Protein AF-A0A9P3N4I7-F1 (afdb_monomer_lite)

Radius of gyration: 16.98 Å; chains: 1; bounding box: 39×16×46 Å

Structure (mmCIF, N/CA/C/O backbone):
data_AF-A0A9P3N4I7-F1
#
_entry.id   AF-A0A9P3N4I7-F1
#
loop_
_atom_site.group_PDB
_atom_site.id
_atom_site.type_symbol
_atom_site.label_atom_id
_atom_site.label_alt_id
_atom_site.label_comp_id
_atom_site.label_asym_id
_atom_site.label_entity_id
_atom_site.label_seq_id
_atom_site.pdbx_PDB_ins_code
_atom_site.Cartn_x
_atom_site.Cartn_y
_atom_site.Cartn_z
_atom_site.occupancy
_atom_site.B_iso_or_equiv
_atom_site.auth_seq_id
_atom_site.auth_comp_id
_atom_site.auth_asym_id
_atom_site.auth_atom_id
_atom_site.pdbx_PDB_model_num
ATOM 1 N N . MET A 1 1 ? -7.885 -8.912 4.438 1.00 69.62 1 MET A N 1
ATOM 2 C CA . MET A 1 1 ? -6.598 -9.256 3.790 1.00 69.62 1 MET A CA 1
ATOM 3 C C . MET A 1 1 ? -6.567 -8.994 2.283 1.00 69.62 1 MET A C 1
ATOM 5 O O . MET A 1 1 ? -5.596 -8.401 1.850 1.00 69.62 1 MET A O 1
ATOM 9 N N . TYR A 1 2 ? -7.580 -9.343 1.472 1.00 85.25 2 TYR A N 1
ATOM 10 C CA . TYR A 1 2 ? -7.514 -9.181 -0.000 1.00 85.25 2 TYR A CA 1
ATOM 11 C C . TYR A 1 2 ? -7.096 -7.774 -0.477 1.00 85.25 2 TYR A C 1
ATOM 13 O O . TYR A 1 2 ? -6.144 -7.643 -1.242 1.00 85.25 2 TYR A O 1
ATOM 21 N N . ALA A 1 3 ? -7.733 -6.722 0.049 1.00 85.69 3 ALA A N 1
ATOM 22 C CA . ALA A 1 3 ? -7.423 -5.333 -0.304 1.00 85.69 3 ALA A CA 1
ATOM 23 C C . ALA A 1 3 ? -5.995 -4.882 0.064 1.00 85.69 3 ALA A C 1
ATOM 25 O O . ALA A 1 3 ? -5.502 -3.912 -0.492 1.00 85.69 3 ALA A O 1
ATOM 26 N N . ALA A 1 4 ? -5.311 -5.576 0.977 1.00 87.62 4 ALA A N 1
ATOM 27 C CA . ALA A 1 4 ? -3.950 -5.218 1.360 1.00 87.62 4 ALA A CA 1
ATOM 28 C C . ALA A 1 4 ? -2.895 -5.774 0.393 1.00 87.62 4 ALA A C 1
ATOM 30 O O . ALA A 1 4 ? -1.821 -5.200 0.290 1.00 87.62 4 ALA A O 1
ATOM 31 N N . VAL A 1 5 ? -3.190 -6.875 -0.307 1.00 88.50 5 VAL A N 1
ATOM 32 C CA . VAL A 1 5 ? -2.203 -7.655 -1.087 1.00 88.50 5 VAL A CA 1
ATOM 33 C C . VAL A 1 5 ? -2.538 -7.789 -2.572 1.00 88.50 5 VAL A C 1
ATOM 35 O O . VAL A 1 5 ? -1.644 -8.069 -3.358 1.00 88.50 5 VAL A O 1
ATOM 38 N N . HIS A 1 6 ? -3.799 -7.598 -2.974 1.00 85.12 6 HIS A N 1
ATOM 39 C CA . HIS A 1 6 ? -4.247 -7.911 -4.341 1.00 85.12 6 HIS A CA 1
ATOM 40 C C . HIS A 1 6 ? -4.834 -6.726 -5.107 1.00 85.12 6 HIS A C 1
ATOM 42 O O . HIS A 1 6 ? -5.036 -6.834 -6.312 1.00 85.12 6 HIS A O 1
ATOM 48 N N . THR A 1 7 ? -5.142 -5.608 -4.447 1.00 86.12 7 THR A N 1
ATOM 49 C CA . THR A 1 7 ? -5.723 -4.444 -5.133 1.00 86.12 7 THR A CA 1
ATOM 50 C C . THR A 1 7 ? -4.649 -3.427 -5.491 1.00 86.12 7 THR A C 1
ATOM 52 O O . THR A 1 7 ? -4.444 -3.155 -6.670 1.00 86.12 7 THR A O 1
ATOM 55 N N . ARG A 1 8 ? -3.952 -2.864 -4.495 1.00 87.00 8 ARG A N 1
ATOM 56 C CA . ARG A 1 8 ? -2.944 -1.821 -4.711 1.00 87.00 8 ARG A CA 1
ATOM 57 C C . ARG A 1 8 ? -1.964 -1.668 -3.533 1.00 87.00 8 ARG A C 1
ATOM 59 O O . ARG A 1 8 ? -2.394 -1.778 -2.383 1.00 87.00 8 ARG A O 1
ATOM 66 N N . PRO A 1 9 ? -0.673 -1.384 -3.794 1.00 91.06 9 PRO A N 1
ATOM 67 C CA . PRO A 1 9 ? 0.369 -1.331 -2.762 1.00 91.06 9 PRO A CA 1
ATOM 68 C C . PRO A 1 9 ? 0.174 -0.220 -1.729 1.00 91.06 9 PRO A C 1
ATOM 70 O O . PRO A 1 9 ? 0.464 -0.409 -0.552 1.00 91.06 9 PRO A O 1
ATOM 73 N N . ASP A 1 10 ? -0.379 0.920 -2.132 1.00 91.19 10 ASP A N 1
ATOM 74 C CA . ASP A 1 10 ? -0.637 2.070 -1.260 1.00 91.19 10 ASP A CA 1
ATOM 75 C C . ASP A 1 10 ? -1.727 1.809 -0.204 1.00 91.19 10 ASP A C 1
ATOM 77 O O . ASP A 1 10 ? -1.742 2.458 0.839 1.00 91.19 10 ASP A O 1
ATOM 81 N N . ALA A 1 11 ? -2.613 0.831 -0.422 1.00 92.69 11 ALA A N 1
ATOM 82 C CA . ALA A 1 11 ? -3.652 0.470 0.544 1.00 92.69 11 ALA A CA 1
ATOM 83 C C . ALA A 1 11 ? -3.182 -0.544 1.605 1.00 92.69 11 ALA A C 1
ATOM 85 O O . ALA A 1 11 ? -3.906 -0.783 2.577 1.00 92.69 11 ALA A O 1
ATOM 86 N N . ALA A 1 12 ? -1.999 -1.147 1.433 1.00 93.50 12 ALA A N 1
ATOM 87 C CA . ALA A 1 12 ? -1.523 -2.262 2.251 1.00 93.50 12 ALA A CA 1
ATOM 88 C C . ALA A 1 12 ? -1.433 -1.904 3.740 1.00 93.50 12 ALA A C 1
ATOM 90 O O . ALA A 1 12 ? -2.047 -2.572 4.574 1.00 93.50 12 ALA A O 1
ATOM 91 N N . PHE A 1 13 ? -0.739 -0.809 4.062 1.00 93.12 13 PHE A N 1
ATOM 92 C CA . PHE A 1 13 ? -0.547 -0.361 5.442 1.00 93.12 13 PHE A CA 1
ATOM 93 C C . PHE A 1 13 ? -1.872 0.023 6.115 1.00 93.12 13 PHE A C 1
ATOM 95 O O . PHE A 1 13 ? -2.195 -0.494 7.182 1.00 93.12 13 PHE A O 1
ATOM 102 N N . ALA A 1 14 ? -2.683 0.868 5.468 1.00 94.19 14 ALA A N 1
ATOM 103 C CA . ALA A 1 14 ? -3.953 1.334 6.032 1.00 94.19 14 ALA A CA 1
ATOM 104 C C . ALA A 1 14 ? -4.931 0.175 6.294 1.00 94.19 14 ALA A C 1
ATOM 106 O O . ALA A 1 14 ? -5.537 0.093 7.361 1.00 94.19 14 ALA A O 1
ATOM 107 N N . THR A 1 15 ? -5.039 -0.766 5.351 1.00 93.88 15 THR A N 1
ATOM 108 C CA . THR A 1 15 ? -5.864 -1.972 5.523 1.00 93.88 15 THR A CA 1
ATOM 109 C C . THR A 1 15 ? -5.320 -2.864 6.644 1.00 93.88 15 THR A C 1
ATOM 111 O O . THR A 1 15 ? -6.098 -3.462 7.386 1.00 93.88 15 THR A O 1
ATOM 114 N N . GLY A 1 16 ? -3.992 -2.944 6.782 1.00 92.38 16 GLY A N 1
ATOM 115 C CA . GLY A 1 16 ? -3.317 -3.667 7.858 1.00 92.38 16 GLY A CA 1
ATOM 116 C C . GLY A 1 16 ? -3.601 -3.088 9.246 1.00 92.38 16 GLY A C 1
ATOM 117 O O . GLY A 1 16 ? -3.897 -3.860 10.154 1.00 92.38 16 GLY A O 1
ATOM 118 N N . GLN A 1 17 ? -3.581 -1.759 9.407 1.00 92.06 17 GLN A N 1
ATOM 119 C CA . GLN A 1 17 ? -3.947 -1.099 10.671 1.00 92.06 17 GLN A CA 1
ATOM 120 C C . GLN A 1 17 ? -5.407 -1.392 11.044 1.00 92.06 17 GLN A C 1
ATOM 122 O O . GLN A 1 17 ? -5.692 -1.835 12.154 1.00 92.06 17 GLN A O 1
ATOM 127 N N . LEU A 1 18 ? -6.334 -1.223 10.095 1.00 93.81 18 LEU A N 1
ATOM 128 C CA . LEU A 1 18 ? -7.768 -1.439 10.327 1.00 93.81 18 LEU A CA 1
ATOM 129 C C . LEU A 1 18 ? -8.105 -2.889 10.697 1.00 93.81 18 LEU A C 1
ATOM 131 O O . LEU A 1 18 ? -9.003 -3.135 11.499 1.00 93.81 18 LEU A O 1
ATOM 135 N N . ALA A 1 19 ? -7.371 -3.859 10.148 1.00 92.44 19 ALA A N 1
ATOM 136 C CA . ALA A 1 19 ? -7.577 -5.269 10.461 1.00 92.44 19 ALA A CA 1
ATOM 137 C C . ALA A 1 19 ? -7.323 -5.604 11.943 1.00 92.44 19 ALA A C 1
ATOM 139 O O . ALA A 1 19 ? -7.877 -6.581 12.439 1.00 92.44 19 ALA A O 1
ATOM 140 N N . ARG A 1 20 ? -6.519 -4.805 12.655 1.00 90.44 20 ARG A N 1
ATOM 141 C CA . ARG A 1 20 ? -6.182 -5.042 14.070 1.00 90.44 20 ARG A CA 1
ATOM 142 C C . ARG A 1 20 ? -7.312 -4.665 15.018 1.00 90.44 20 ARG A C 1
ATOM 144 O O . ARG A 1 20 ? -7.468 -5.287 16.060 1.00 90.44 20 ARG A O 1
ATOM 151 N N . VAL A 1 21 ? -8.113 -3.676 14.636 1.00 92.00 21 VAL A N 1
ATOM 152 C CA . VAL A 1 21 ? -9.160 -3.087 15.485 1.00 92.00 21 VAL A CA 1
ATOM 153 C C . VAL A 1 21 ? -10.562 -3.582 15.126 1.00 92.00 21 VAL A C 1
ATOM 155 O O . VAL A 1 21 ? -11.544 -3.177 15.736 1.00 92.00 21 VAL A O 1
ATOM 158 N N . VAL A 1 22 ? -10.671 -4.505 14.164 1.00 92.44 22 VAL A N 1
ATOM 159 C CA . VAL A 1 22 ? -11.953 -5.006 13.637 1.00 92.44 22 VAL A CA 1
ATOM 160 C C . VAL A 1 22 ? -12.842 -5.662 14.699 1.00 92.44 22 VAL A C 1
ATOM 162 O O . VAL A 1 22 ? -14.058 -5.700 14.541 1.00 92.44 22 VAL A O 1
ATOM 165 N N . GLN A 1 23 ? -12.252 -6.180 15.780 1.00 95.12 23 GLN A N 1
ATOM 166 C CA . GLN A 1 23 ? -12.996 -6.844 16.850 1.00 95.12 23 GLN A CA 1
ATOM 167 C C . GLN A 1 23 ? -13.810 -5.860 17.704 1.00 95.12 23 GLN A C 1
ATOM 169 O O . GLN A 1 23 ? -14.883 -6.222 18.181 1.00 95.12 23 GLN A O 1
ATOM 174 N N . CYS A 1 24 ? -13.304 -4.644 17.920 1.00 95.31 24 CYS A N 1
ATOM 175 C CA . CYS A 1 24 ? -13.958 -3.624 18.740 1.00 95.31 24 CYS A CA 1
ATOM 176 C C . CYS A 1 24 ? -13.518 -2.220 18.282 1.00 95.31 24 CYS A C 1
ATOM 178 O O . CYS A 1 24 ? -12.701 -1.585 18.953 1.00 95.31 24 CYS A O 1
ATOM 180 N N . PRO A 1 25 ? -13.993 -1.754 17.113 1.00 94.94 25 PRO A N 1
ATOM 181 C CA . PRO A 1 25 ? -13.569 -0.474 16.569 1.00 94.94 25 PRO A CA 1
ATOM 182 C C . PRO A 1 25 ? -14.273 0.694 17.272 1.00 94.94 25 PRO A C 1
ATOM 184 O O . PRO A 1 25 ? -15.452 0.604 17.619 1.00 94.94 25 PRO A O 1
ATOM 187 N N . ASN A 1 26 ? -13.571 1.815 17.430 1.00 95.81 26 ASN A N 1
ATOM 188 C CA . ASN A 1 26 ? -14.174 3.089 17.835 1.00 95.81 26 ASN A CA 1
ATOM 189 C C . ASN A 1 26 ? -14.673 3.898 16.616 1.00 95.81 26 ASN A C 1
ATOM 191 O O . ASN A 1 26 ? -14.417 3.534 15.466 1.00 95.81 26 ASN A O 1
ATOM 195 N N . GLU A 1 27 ? -15.379 5.009 16.850 1.00 97.06 27 GLU A N 1
ATOM 196 C CA . GLU A 1 27 ? -15.948 5.839 15.772 1.00 97.06 27 GLU A CA 1
ATOM 197 C C . GLU A 1 27 ? -14.885 6.356 14.786 1.00 97.06 27 GLU A C 1
ATOM 199 O O . GLU A 1 27 ? -15.105 6.358 13.574 1.00 97.06 27 GLU A O 1
ATOM 204 N N . GLU A 1 28 ? -13.703 6.729 15.281 1.00 96.44 28 GLU A N 1
ATOM 205 C CA . GLU A 1 28 ? -12.597 7.205 14.443 1.00 96.44 28 GLU A CA 1
ATOM 206 C C . GLU A 1 28 ? -12.059 6.102 13.521 1.00 96.44 28 GLU A C 1
ATOM 208 O O . GLU A 1 28 ? -11.796 6.337 12.339 1.00 96.44 28 GLU A O 1
ATOM 213 N N . GLN A 1 29 ? -11.930 4.879 14.036 1.00 95.69 29 GLN A N 1
ATOM 214 C CA . GLN A 1 29 ? -11.472 3.708 13.289 1.00 95.69 29 GLN A CA 1
ATOM 215 C C . GLN A 1 29 ? -12.508 3.259 12.255 1.00 95.69 29 GLN A C 1
ATOM 217 O O . GLN A 1 29 ? -12.134 2.883 11.140 1.00 95.69 29 GLN A O 1
ATOM 222 N N . VAL A 1 30 ? -13.805 3.355 12.574 1.00 96.94 30 VAL A N 1
ATOM 223 C CA . VAL A 1 30 ? -14.886 3.127 11.602 1.00 96.94 30 VAL A CA 1
ATOM 224 C C . VAL A 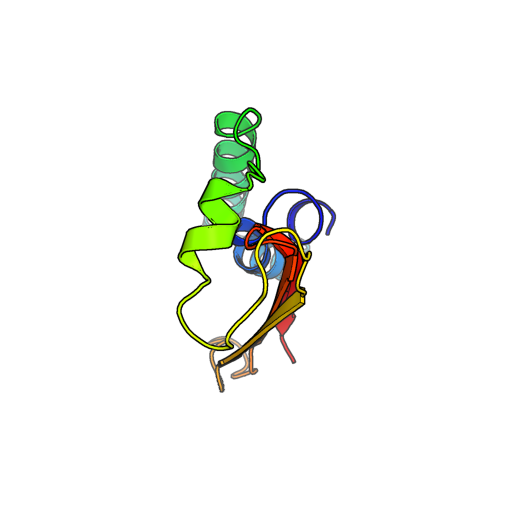1 30 ? -14.800 4.151 10.470 1.00 96.94 30 VAL A C 1
ATOM 226 O O . VAL A 1 30 ? -14.744 3.763 9.302 1.00 96.94 30 VAL A O 1
ATOM 229 N N . ALA A 1 31 ? -14.674 5.440 10.793 1.00 97.75 31 ALA A N 1
ATOM 230 C CA . ALA A 1 31 ? -14.533 6.500 9.794 1.00 97.75 31 ALA A CA 1
ATOM 231 C C . ALA A 1 31 ? -13.268 6.333 8.926 1.00 97.75 31 ALA A C 1
ATOM 233 O O . ALA A 1 31 ? -13.283 6.596 7.718 1.00 97.75 31 ALA A O 1
ATOM 234 N N . ALA A 1 32 ? -12.162 5.865 9.512 1.00 96.44 32 ALA A N 1
ATOM 235 C CA . ALA A 1 32 ? -10.951 5.523 8.769 1.00 96.44 32 ALA A CA 1
ATOM 236 C C . ALA A 1 32 ? -11.187 4.344 7.804 1.00 96.44 32 ALA A C 1
ATOM 238 O O . ALA A 1 32 ? -10.755 4.400 6.649 1.00 96.44 32 ALA A O 1
ATOM 239 N N . GLY A 1 33 ? -11.924 3.318 8.237 1.00 95.75 33 GLY A N 1
ATOM 240 C CA . GLY A 1 33 ? -12.349 2.198 7.395 1.00 95.75 33 GLY A CA 1
ATOM 241 C C . GLY A 1 33 ? -13.216 2.631 6.215 1.00 95.75 33 GLY A C 1
ATOM 242 O O . GLY A 1 33 ? -12.938 2.264 5.071 1.00 95.75 33 GLY A O 1
ATOM 243 N N . GLU A 1 34 ? -14.210 3.482 6.463 1.00 96.44 34 GLU A N 1
ATOM 244 C CA . GLU A 1 34 ? -15.061 4.058 5.418 1.00 96.44 34 GLU A CA 1
ATOM 245 C C . GLU A 1 34 ? -14.257 4.886 4.414 1.00 96.44 34 GLU A C 1
ATOM 247 O O . GLU A 1 34 ? -14.498 4.811 3.206 1.00 96.44 34 GLU A O 1
ATOM 252 N N . ARG A 1 35 ? -13.254 5.640 4.881 1.00 97.00 35 ARG A N 1
ATOM 253 C CA . ARG A 1 35 ? -12.359 6.405 4.004 1.00 97.00 35 ARG A CA 1
ATOM 254 C C . ARG A 1 35 ? -11.572 5.492 3.066 1.00 97.00 35 ARG A C 1
ATOM 256 O O . ARG A 1 35 ? -11.493 5.790 1.874 1.00 97.00 35 ARG A O 1
ATOM 263 N N . VAL A 1 36 ? -11.025 4.384 3.574 1.00 95.44 36 VAL A N 1
ATOM 264 C CA . VAL A 1 36 ? -10.322 3.388 2.746 1.00 95.44 36 VAL A CA 1
ATOM 265 C C . VAL A 1 36 ? -11.284 2.748 1.743 1.00 95.44 36 VAL A C 1
ATOM 267 O O . VAL A 1 36 ? -10.965 2.675 0.557 1.00 95.44 36 VAL A O 1
ATOM 270 N N . ALA A 1 37 ? -12.486 2.355 2.174 1.00 94.88 37 ALA A N 1
ATOM 271 C CA . ALA A 1 37 ? -13.497 1.775 1.288 1.00 94.88 37 ALA A CA 1
ATOM 272 C C . ALA A 1 37 ? -13.922 2.748 0.176 1.00 94.88 37 ALA A C 1
ATOM 274 O O . ALA A 1 37 ? -13.968 2.375 -0.997 1.00 94.88 37 ALA A O 1
ATOM 275 N N . LYS A 1 38 ? -14.159 4.019 0.521 1.00 96.75 38 LYS A N 1
ATOM 276 C CA . LYS A 1 38 ? -14.493 5.078 -0.436 1.00 96.75 38 LYS A CA 1
ATOM 277 C C . LYS A 1 38 ? -13.356 5.325 -1.419 1.00 96.75 38 LYS A C 1
ATOM 279 O O . LYS A 1 38 ? -13.621 5.431 -2.611 1.00 96.75 38 LYS A O 1
ATOM 284 N N . TYR A 1 39 ? -12.110 5.379 -0.948 1.00 95.06 39 TYR A N 1
ATOM 285 C CA . TYR A 1 39 ? -10.944 5.526 -1.817 1.00 95.06 39 TYR A CA 1
ATOM 286 C C . TYR A 1 39 ? -10.867 4.393 -2.845 1.00 95.06 39 TYR A C 1
ATOM 288 O O . TYR A 1 39 ? -10.764 4.657 -4.044 1.00 95.06 39 TYR A O 1
ATOM 296 N N . LEU A 1 40 ? -10.986 3.141 -2.395 1.00 93.44 40 LEU A N 1
ATOM 297 C CA . LEU A 1 40 ? -1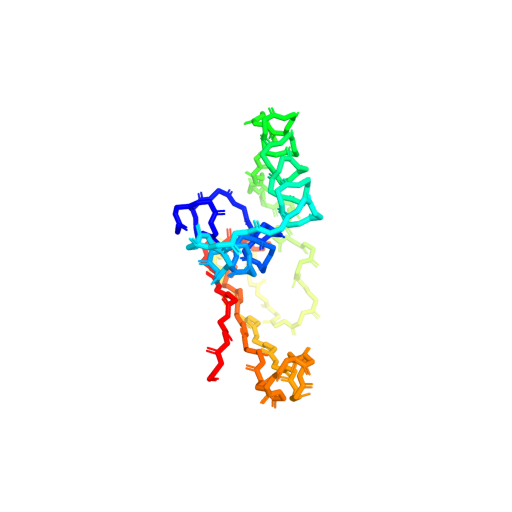0.963 1.973 -3.276 1.00 93.44 40 LEU A CA 1
ATOM 298 C C . LEU A 1 40 ? -12.136 1.979 -4.266 1.00 93.44 40 LEU A C 1
ATOM 300 O O . LEU A 1 40 ? -11.933 1.712 -5.446 1.00 93.44 40 LEU A O 1
ATOM 304 N N . GLY A 1 41 ? -13.341 2.342 -3.818 1.00 94.81 41 GLY A N 1
ATOM 305 C CA . GLY A 1 41 ? -14.517 2.444 -4.685 1.00 94.81 41 GLY A CA 1
ATOM 306 C C . GLY A 1 41 ? -14.394 3.552 -5.736 1.00 94.81 41 GLY A C 1
ATOM 307 O O . GLY A 1 41 ? -14.670 3.326 -6.910 1.00 94.81 41 GLY A O 1
ATOM 308 N N . GLN A 1 42 ? -13.924 4.739 -5.342 1.00 96.44 42 GLN A N 1
ATOM 309 C CA . GLN A 1 42 ? -13.746 5.885 -6.245 1.00 96.44 42 GLN A CA 1
ATOM 310 C C . GLN A 1 42 ? -12.602 5.694 -7.243 1.00 96.44 42 GLN A C 1
ATOM 312 O O . GLN A 1 42 ? -12.595 6.324 -8.297 1.00 96.44 42 GLN A O 1
ATOM 317 N N . THR A 1 43 ? -11.638 4.833 -6.922 1.00 94.31 43 THR A N 1
ATOM 318 C CA . THR A 1 43 ? -10.480 4.543 -7.775 1.00 94.31 43 THR A CA 1
ATOM 319 C C . THR A 1 43 ? -10.521 3.143 -8.381 1.00 94.31 43 THR A C 1
ATOM 321 O O . THR A 1 43 ? -9.501 2.665 -8.866 1.00 94.31 43 THR A O 1
ATOM 324 N N . ALA A 1 44 ? -11.689 2.496 -8.418 1.00 92.00 44 ALA A N 1
ATOM 325 C CA . ALA A 1 44 ? -11.840 1.132 -8.928 1.00 92.00 44 ALA A CA 1
ATOM 326 C C . ALA A 1 44 ? -11.412 0.968 -10.400 1.00 92.00 44 ALA A C 1
ATOM 328 O O . ALA A 1 44 ? -11.042 -0.124 -10.820 1.00 92.00 44 ALA A O 1
ATOM 329 N N . THR A 1 45 ? -11.443 2.047 -11.187 1.00 93.56 45 THR A N 1
ATOM 330 C CA . THR A 1 45 ? -11.003 2.063 -12.591 1.00 93.56 45 THR A CA 1
ATOM 331 C C . THR A 1 45 ? -9.521 2.405 -12.761 1.00 93.56 45 THR A C 1
ATOM 333 O O . THR A 1 45 ? -9.019 2.411 -13.883 1.00 93.56 45 THR A O 1
ATOM 336 N N . VAL A 1 46 ? -8.817 2.736 -11.676 1.00 90.56 46 VAL A N 1
ATOM 337 C CA . VAL A 1 46 ? -7.387 3.055 -11.698 1.00 90.56 46 VAL A CA 1
ATOM 338 C C . VAL A 1 46 ? -6.601 1.757 -11.563 1.00 90.56 46 VAL A C 1
ATOM 340 O O . VAL A 1 46 ? -6.778 1.011 -10.605 1.00 90.56 46 VAL A O 1
ATOM 343 N N . GLY A 1 47 ? -5.707 1.502 -12.515 1.00 87.19 47 GLY A N 1
ATOM 344 C CA . GLY A 1 47 ? -4.872 0.306 -12.542 1.00 87.19 47 GLY A CA 1
ATOM 345 C C . GLY A 1 47 ? -3.417 0.616 -12.872 1.00 87.19 47 GLY A C 1
ATOM 346 O O . GLY A 1 47 ? -3.064 1.733 -13.254 1.00 87.19 47 GLY A O 1
ATOM 347 N N . LEU A 1 48 ? -2.567 -0.398 -12.727 1.00 86.00 48 LEU A N 1
ATOM 348 C CA . LEU A 1 48 ? -1.160 -0.317 -13.103 1.00 86.00 48 LEU A CA 1
ATOM 349 C C . LEU A 1 48 ? -1.014 -0.428 -14.621 1.00 86.00 48 LEU A C 1
ATOM 351 O O . LEU A 1 48 ? -1.525 -1.361 -15.240 1.00 86.00 48 LEU A O 1
ATOM 355 N N . GLN A 1 49 ? -0.273 0.503 -15.218 1.00 85.75 49 GLN A N 1
ATOM 356 C CA . GLN A 1 49 ? 0.045 0.474 -16.641 1.00 85.75 49 GLN A CA 1
ATOM 357 C C . GLN A 1 49 ? 1.508 0.080 -16.846 1.00 85.75 49 GLN A C 1
ATOM 359 O O . GLN A 1 49 ? 2.425 0.852 -16.561 1.00 85.75 49 GLN A O 1
ATOM 364 N N . TYR A 1 50 ? 1.724 -1.108 -17.406 1.00 83.25 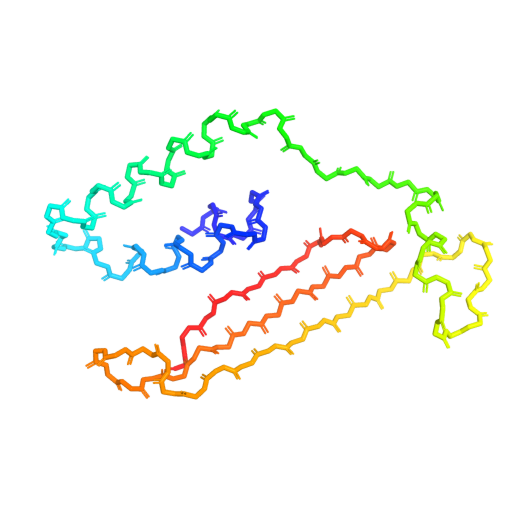50 TYR A N 1
ATOM 365 C CA . TYR A 1 50 ? 3.048 -1.570 -17.811 1.00 83.25 50 TYR A CA 1
ATOM 366 C C . TYR A 1 50 ? 3.316 -1.130 -19.248 1.00 83.25 50 TYR A C 1
ATOM 368 O O . TYR A 1 50 ? 2.520 -1.383 -20.152 1.00 83.25 50 TYR A O 1
ATOM 376 N N . SER A 1 51 ? 4.436 -0.446 -19.472 1.00 79.50 51 SER A N 1
ATOM 377 C CA . SER A 1 51 ? 4.854 -0.044 -20.814 1.00 79.50 51 SER A CA 1
ATOM 378 C C . SER A 1 51 ? 6.367 -0.111 -20.962 1.00 79.50 51 SER A C 1
ATOM 380 O O . SER A 1 51 ? 7.117 0.162 -20.024 1.00 79.50 51 SER A O 1
ATOM 382 N N . ALA A 1 52 ? 6.826 -0.390 -22.183 1.00 72.94 52 ALA A N 1
ATOM 383 C CA . ALA A 1 52 ? 8.251 -0.375 -22.507 1.00 72.94 52 ALA A CA 1
ATOM 384 C C . ALA A 1 52 ? 8.896 1.006 -22.260 1.00 72.94 52 ALA A C 1
ATOM 386 O O . ALA A 1 52 ? 10.092 1.098 -21.996 1.00 72.94 52 ALA A O 1
ATOM 387 N N . ALA A 1 53 ? 8.117 2.092 -22.323 1.00 67.94 53 ALA A N 1
ATOM 388 C CA . ALA A 1 53 ? 8.583 3.438 -21.994 1.00 67.94 53 ALA A CA 1
ATOM 389 C C . ALA A 1 53 ? 8.798 3.631 -20.481 1.00 67.94 53 ALA A C 1
ATOM 391 O O . ALA A 1 53 ? 9.800 4.225 -20.086 1.00 67.94 53 ALA A O 1
ATOM 392 N N . ALA A 1 54 ? 7.907 3.097 -19.636 1.00 64.00 54 ALA A N 1
ATOM 393 C CA . ALA A 1 54 ? 8.070 3.118 -18.179 1.00 64.00 54 ALA A CA 1
ATOM 394 C C . ALA A 1 54 ? 9.315 2.329 -17.740 1.00 64.00 54 ALA A C 1
ATOM 396 O O . ALA A 1 54 ? 10.091 2.808 -16.916 1.00 64.00 54 ALA A O 1
ATOM 397 N N . GLN A 1 55 ? 9.582 1.198 -18.396 1.00 61.50 55 GLN A N 1
ATOM 398 C CA . GLN A 1 55 ? 10.780 0.385 -18.184 1.00 61.50 55 GLN A CA 1
ATOM 399 C C . GLN A 1 55 ? 12.086 1.148 -18.496 1.00 61.50 55 GLN A C 1
ATOM 401 O O . GLN A 1 55 ? 13.098 0.953 -17.827 1.00 61.50 55 GLN A O 1
ATOM 406 N N . ARG A 1 56 ? 12.074 2.072 -19.473 1.00 60.44 56 ARG A N 1
ATOM 407 C CA . ARG A 1 56 ? 13.242 2.906 -19.825 1.00 60.44 56 ARG A CA 1
ATOM 408 C C . ARG A 1 56 ? 13.563 3.984 -18.788 1.00 60.44 56 ARG A C 1
ATOM 410 O O . ARG A 1 56 ? 14.704 4.427 -18.745 1.00 60.44 56 ARG A O 1
ATOM 417 N N . ARG A 1 57 ? 12.610 4.413 -17.951 1.00 60.53 57 ARG A N 1
ATOM 418 C CA . ARG A 1 57 ? 12.880 5.408 -16.891 1.00 60.53 57 ARG A CA 1
ATOM 419 C C . ARG A 1 57 ? 13.756 4.855 -15.765 1.00 60.53 57 ARG A C 1
ATOM 421 O O . ARG A 1 57 ? 14.453 5.623 -15.121 1.00 60.53 57 ARG A O 1
ATOM 428 N N . GLN A 1 58 ? 13.773 3.537 -15.577 1.00 57.94 58 GLN A N 1
ATOM 429 C CA . GLN A 1 58 ? 14.657 2.850 -14.627 1.00 57.94 58 GLN A CA 1
ATOM 430 C C . GLN A 1 58 ? 16.039 2.514 -15.216 1.00 57.94 58 GLN A C 1
ATOM 432 O O . GLN A 1 58 ? 16.877 1.936 -14.531 1.00 57.94 58 GLN A O 1
ATOM 437 N N . LYS A 1 59 ? 16.321 2.922 -16.465 1.00 54.47 59 LYS A N 1
ATOM 438 C CA . LYS A 1 59 ? 17.582 2.685 -17.195 1.00 54.47 59 LYS A CA 1
ATOM 439 C C . LYS A 1 59 ? 18.771 3.518 -16.667 1.00 54.47 59 LYS A C 1
ATOM 441 O O . LYS A 1 59 ? 19.647 3.894 -17.437 1.00 54.47 59 LYS A O 1
ATOM 446 N N . GLY A 1 60 ? 18.778 3.842 -15.375 1.00 51.25 60 GLY A N 1
ATOM 447 C CA . GLY A 1 60 ? 19.762 4.714 -14.731 1.00 51.25 60 GLY A CA 1
ATOM 448 C C . GLY A 1 60 ? 20.810 4.008 -13.867 1.00 51.25 60 GLY A C 1
ATOM 449 O O . GLY A 1 60 ? 21.774 4.665 -13.499 1.00 51.25 60 GLY A O 1
ATOM 450 N N . ALA A 1 61 ? 20.653 2.717 -13.547 1.00 54.28 61 ALA A N 1
ATOM 451 C CA . ALA A 1 61 ? 21.552 2.036 -12.604 1.00 54.28 61 ALA A CA 1
ATOM 452 C C . ALA A 1 61 ? 22.467 0.972 -13.247 1.00 54.28 61 ALA A C 1
ATOM 454 O O . ALA A 1 61 ? 23.675 1.049 -13.064 1.00 54.28 61 ALA A O 1
ATOM 455 N N . ASP A 1 62 ? 21.948 0.040 -14.064 1.00 55.31 62 ASP A N 1
ATOM 456 C CA . ASP A 1 62 ? 22.663 -1.245 -14.251 1.00 55.31 62 ASP A CA 1
ATOM 457 C C . ASP A 1 62 ? 22.919 -1.693 -15.705 1.00 55.31 62 ASP A C 1
ATOM 459 O O . ASP A 1 62 ? 22.997 -2.887 -15.983 1.00 55.31 62 ASP A O 1
ATOM 463 N N . GLY A 1 63 ? 23.037 -0.779 -16.677 1.00 56.31 63 GLY A N 1
ATOM 464 C CA . GLY A 1 63 ? 23.445 -1.169 -18.043 1.00 56.31 63 GLY A CA 1
ATOM 465 C C . GLY A 1 63 ? 22.503 -2.172 -18.736 1.00 56.31 63 GLY A C 1
ATOM 466 O O . GLY A 1 63 ? 22.929 -2.942 -19.592 1.00 56.31 63 GLY A O 1
ATOM 467 N N . VAL A 1 64 ? 21.221 -2.191 -18.355 1.00 57.41 64 VAL A N 1
ATOM 468 C CA . VAL A 1 64 ? 20.259 -3.201 -18.816 1.00 57.41 64 VAL A CA 1
ATOM 469 C C . VAL A 1 64 ? 19.897 -2.993 -20.291 1.00 57.41 64 VAL A C 1
ATOM 471 O O . VAL A 1 64 ? 19.418 -1.926 -20.697 1.00 57.41 64 VAL A O 1
ATOM 474 N N . GLU A 1 65 ? 20.092 -4.054 -21.076 1.00 59.66 65 GLU A N 1
ATOM 475 C CA . GLU A 1 65 ? 19.735 -4.141 -22.493 1.00 59.66 65 GLU A CA 1
ATOM 476 C C . GLU A 1 65 ? 18.239 -3.841 -22.737 1.00 59.66 65 GLU A C 1
ATOM 478 O O . GLU A 1 65 ? 17.365 -4.339 -22.012 1.00 59.66 65 GLU A O 1
ATOM 483 N N . PRO A 1 66 ? 17.899 -3.040 -23.764 1.00 59.53 66 PRO A N 1
ATOM 484 C CA . PRO A 1 66 ? 16.512 -2.755 -24.107 1.00 59.53 66 PRO A CA 1
ATOM 485 C C . PRO A 1 66 ? 15.762 -4.044 -24.480 1.00 59.53 66 PRO A C 1
ATOM 487 O O . PRO A 1 66 ? 16.169 -4.777 -25.372 1.00 59.53 66 PRO A O 1
ATOM 490 N N . GLY A 1 67 ? 14.629 -4.294 -23.815 1.00 63.31 67 GLY A N 1
ATOM 491 C CA . GLY A 1 67 ? 13.752 -5.441 -24.095 1.00 63.31 67 GLY A CA 1
ATOM 492 C C . GLY A 1 67 ? 13.789 -6.562 -23.054 1.00 63.31 67 GLY A C 1
ATOM 493 O O . GLY A 1 67 ? 12.965 -7.470 -23.131 1.00 63.31 67 GLY A O 1
ATOM 494 N N . ARG A 1 68 ? 14.669 -6.499 -22.045 1.00 69.94 68 ARG A N 1
ATOM 495 C CA . ARG A 1 68 ? 14.715 -7.507 -20.974 1.00 69.94 68 ARG A CA 1
ATOM 496 C C . ARG A 1 68 ? 13.872 -7.095 -19.766 1.00 69.94 68 ARG A C 1
ATOM 498 O O . ARG A 1 68 ? 14.107 -6.037 -19.186 1.00 69.94 68 ARG A O 1
ATOM 505 N N . LEU A 1 69 ? 12.903 -7.928 -19.375 1.00 74.88 69 LEU A N 1
ATOM 506 C CA . LEU A 1 69 ? 12.199 -7.778 -18.097 1.00 74.88 69 LEU A CA 1
ATOM 507 C C . LEU A 1 69 ? 13.204 -7.955 -16.955 1.00 74.88 69 LEU A C 1
ATOM 509 O O . LEU A 1 69 ? 13.952 -8.931 -16.934 1.00 74.88 69 LEU A O 1
ATOM 513 N N . PHE A 1 70 ? 13.212 -7.019 -16.014 1.00 78.38 70 PHE A N 1
ATOM 514 C CA . PHE A 1 70 ? 14.019 -7.102 -14.803 1.00 78.38 70 PHE A CA 1
ATOM 515 C C . PHE A 1 70 ? 13.111 -7.035 -13.576 1.00 78.38 70 PHE A C 1
ATOM 517 O O . PHE A 1 70 ? 12.040 -6.417 -13.610 1.00 78.38 70 PHE A O 1
ATOM 524 N N . LEU A 1 71 ? 13.551 -7.717 -12.522 1.00 87.25 71 LEU A N 1
ATOM 525 C CA . LEU A 1 71 ? 12.916 -7.729 -11.216 1.00 87.25 71 LEU A CA 1
ATOM 526 C C . LEU A 1 71 ? 13.709 -6.809 -10.292 1.00 87.25 71 LEU A C 1
ATOM 528 O O . LEU A 1 71 ? 14.925 -6.942 -10.177 1.00 87.25 71 LEU A O 1
ATOM 532 N N . THR A 1 72 ? 13.013 -5.895 -9.630 1.00 88.81 72 THR A N 1
ATOM 533 C CA . THR A 1 72 ? 13.585 -5.000 -8.622 1.00 88.81 72 THR A CA 1
ATOM 534 C C . THR A 1 72 ? 12.776 -5.146 -7.348 1.00 88.81 72 THR A C 1
ATOM 536 O O . THR A 1 72 ? 11.551 -5.107 -7.402 1.00 88.81 72 THR A O 1
ATOM 539 N N . ALA A 1 73 ? 13.439 -5.307 -6.210 1.00 93.06 73 ALA A N 1
ATOM 540 C CA . ALA A 1 73 ? 12.781 -5.362 -4.914 1.00 93.06 73 ALA A CA 1
ATOM 541 C C . ALA A 1 73 ? 13.299 -4.234 -4.024 1.00 93.06 73 ALA A C 1
ATOM 543 O O . ALA A 1 73 ? 14.494 -3.941 -4.013 1.00 93.06 73 ALA A O 1
ATOM 544 N N . PHE A 1 74 ? 12.386 -3.624 -3.281 1.00 93.19 74 PHE A N 1
ATOM 545 C CA . PHE A 1 74 ? 12.678 -2.638 -2.253 1.00 93.19 74 PHE A CA 1
ATOM 546 C C . PHE A 1 74 ? 12.120 -3.155 -0.932 1.00 93.19 74 PHE A C 1
ATOM 548 O O . PHE A 1 74 ? 11.031 -3.729 -0.903 1.00 93.19 74 PHE A O 1
ATOM 555 N N . SER A 1 75 ? 12.853 -2.943 0.152 1.00 95.25 75 SER A N 1
ATOM 556 C CA . SER A 1 75 ? 12.420 -3.267 1.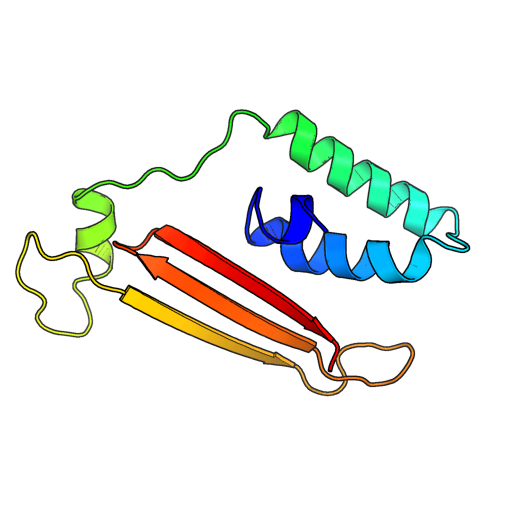509 1.00 95.25 75 SER A CA 1
ATOM 557 C C . SER A 1 75 ? 12.662 -2.075 2.412 1.00 95.25 75 SER A C 1
ATOM 559 O O . SER A 1 75 ? 13.693 -1.415 2.277 1.00 95.25 75 SER A O 1
ATOM 561 N N . ASP A 1 76 ? 11.751 -1.847 3.346 1.00 94.69 76 ASP A N 1
ATOM 562 C CA . ASP A 1 76 ? 11.881 -0.810 4.360 1.00 94.69 76 ASP A CA 1
ATOM 563 C C . ASP A 1 76 ? 11.408 -1.332 5.718 1.00 94.69 76 ASP A C 1
ATOM 565 O O . ASP A 1 76 ? 10.599 -2.265 5.799 1.00 94.69 76 ASP A O 1
ATOM 569 N N . ALA A 1 77 ? 11.939 -0.750 6.788 1.00 93.50 77 ALA A N 1
ATOM 570 C CA . ALA A 1 77 ? 11.542 -1.079 8.146 1.00 93.50 77 ALA A CA 1
ATOM 571 C C . ALA A 1 77 ? 11.647 0.145 9.055 1.00 93.50 77 ALA A C 1
ATOM 573 O O . ALA A 1 77 ? 12.690 0.793 9.137 1.00 93.50 77 ALA A O 1
ATOM 574 N N . SER A 1 78 ? 10.578 0.409 9.799 1.00 92.50 78 SER A N 1
ATOM 575 C CA . SER A 1 78 ? 10.523 1.436 10.829 1.00 92.50 78 SER A CA 1
ATOM 576 C C . SER A 1 78 ? 10.594 0.803 12.217 1.00 92.50 78 SER A C 1
ATOM 578 O O . SER A 1 78 ? 9.888 -0.161 12.522 1.00 92.50 78 SER A O 1
ATOM 580 N N . TRP A 1 79 ? 11.462 1.347 13.069 1.00 90.88 79 TRP A N 1
ATOM 581 C CA . TRP A 1 79 ? 11.616 0.902 14.452 1.00 90.88 79 TRP A CA 1
ATOM 582 C C . TRP A 1 79 ? 10.619 1.609 15.365 1.00 90.88 79 TRP A C 1
ATOM 584 O O . TRP A 1 79 ? 10.482 2.828 15.283 1.00 90.88 79 TRP A O 1
ATOM 594 N N . ALA A 1 80 ? 9.952 0.838 16.229 1.00 89.38 80 ALA A N 1
ATOM 595 C CA . ALA A 1 80 ? 9.010 1.339 17.233 1.00 89.38 80 ALA A CA 1
ATOM 596 C C . ALA A 1 80 ? 7.981 2.343 16.683 1.00 89.38 80 ALA A C 1
ATOM 598 O O . ALA A 1 80 ? 7.635 3.336 17.318 1.00 89.38 80 ALA A O 1
ATOM 599 N N . SER A 1 81 ? 7.518 2.088 15.460 1.00 86.50 81 SER A N 1
ATOM 600 C CA . SER A 1 81 ? 6.606 2.965 14.728 1.00 86.50 81 SER A CA 1
ATOM 601 C C . SER A 1 81 ? 5.146 2.789 15.122 1.00 86.50 81 SER A C 1
ATOM 603 O O . SER A 1 81 ? 4.323 3.611 14.733 1.00 86.50 81 SER A O 1
ATOM 605 N N . GLU A 1 82 ? 4.815 1.715 15.840 1.00 86.56 82 GLU A N 1
ATOM 606 C CA . GLU A 1 82 ? 3.482 1.514 16.396 1.00 86.56 82 GLU A CA 1
ATOM 607 C C . GLU A 1 82 ? 3.405 2.117 17.807 1.00 86.56 82 GLU A C 1
ATOM 609 O O . GLU A 1 82 ? 4.043 1.583 18.715 1.00 86.56 82 GLU A O 1
ATOM 614 N N . PRO A 1 83 ? 2.644 3.202 18.032 1.00 82.62 83 PRO A N 1
ATOM 615 C CA . PRO A 1 83 ? 2.640 3.892 19.323 1.00 82.62 83 PRO A CA 1
ATOM 616 C C . PRO A 1 83 ? 2.045 3.069 20.469 1.00 82.62 83 PRO A C 1
ATOM 618 O O . PRO A 1 83 ? 2.356 3.327 21.629 1.00 82.62 83 PRO A O 1
ATOM 621 N N . GLU A 1 84 ? 1.177 2.104 20.158 1.00 84.12 84 GLU A N 1
ATOM 622 C CA . GLU A 1 84 ? 0.463 1.312 21.164 1.00 84.12 84 GLU A CA 1
ATOM 623 C C . GLU A 1 84 ? 1.379 0.326 21.899 1.00 84.12 84 GLU A C 1
ATOM 625 O O . GLU A 1 84 ? 1.249 0.143 23.107 1.00 84.12 84 GLU A O 1
ATOM 630 N N . ASP A 1 85 ? 2.313 -0.306 21.187 1.00 88.31 85 ASP A N 1
ATOM 631 C CA . ASP A 1 85 ? 3.179 -1.350 21.745 1.00 88.31 85 ASP A CA 1
ATOM 632 C C . ASP A 1 85 ? 4.645 -1.255 21.310 1.00 88.31 85 ASP A C 1
ATOM 634 O O . ASP A 1 85 ? 5.431 -2.166 21.572 1.00 88.31 85 ASP A O 1
ATOM 638 N N . MET A 1 86 ? 5.033 -0.142 20.681 1.00 89.25 86 MET A N 1
ATOM 639 C CA . MET A 1 86 ? 6.402 0.147 20.241 1.00 89.25 86 MET A CA 1
ATOM 640 C C . MET A 1 86 ? 6.974 -0.940 19.324 1.00 89.25 86 MET A C 1
ATOM 642 O O . MET A 1 86 ? 8.187 -1.158 19.265 1.00 89.25 86 MET A O 1
ATOM 646 N N . THR A 1 87 ? 6.102 -1.625 18.584 1.00 90.56 87 THR A N 1
ATOM 647 C CA . THR A 1 87 ? 6.509 -2.647 17.621 1.00 90.56 87 THR A CA 1
ATOM 648 C C . THR A 1 87 ? 7.003 -2.025 16.321 1.00 90.56 87 THR A C 1
ATOM 650 O O . THR A 1 87 ? 6.610 -0.926 15.909 1.00 90.56 87 THR A O 1
ATOM 653 N N . SER A 1 88 ? 7.916 -2.741 15.670 1.00 92.06 88 SER A N 1
ATOM 654 C CA . SER A 1 88 ? 8.446 -2.357 14.366 1.00 92.06 88 SER A CA 1
ATOM 655 C C . SER A 1 88 ? 7.468 -2.724 13.254 1.00 92.06 88 SER A C 1
ATOM 657 O O . SER A 1 88 ? 6.799 -3.759 13.308 1.00 92.06 88 SER A O 1
ATOM 659 N N . VAL A 1 89 ? 7.433 -1.914 12.199 1.00 93.31 89 VAL A N 1
ATOM 660 C CA . VAL A 1 89 ? 6.695 -2.219 10.969 1.00 93.31 89 VAL A CA 1
ATOM 661 C C . VAL A 1 89 ? 7.705 -2.409 9.849 1.00 93.31 89 VAL A C 1
ATOM 663 O O . VAL A 1 89 ? 8.523 -1.539 9.580 1.00 93.31 89 VAL A O 1
ATOM 666 N N . GLY A 1 90 ? 7.666 -3.573 9.212 1.00 94.50 90 GLY A N 1
ATOM 667 C CA . GLY A 1 90 ? 8.437 -3.875 8.015 1.00 94.50 90 GLY A CA 1
ATOM 668 C C . GLY A 1 90 ? 7.5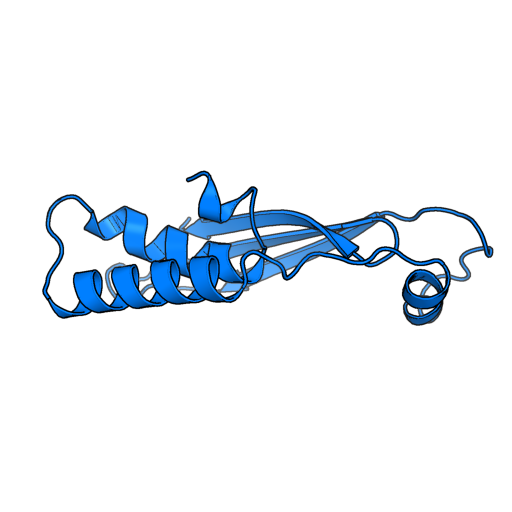45 -3.907 6.782 1.00 94.50 90 GLY A C 1
ATOM 669 O O . GLY A 1 90 ? 6.331 -4.110 6.866 1.00 94.50 90 GLY A O 1
ATOM 670 N N . GLY A 1 91 ? 8.149 -3.754 5.615 1.00 94.19 91 GLY A N 1
ATOM 671 C CA . GLY A 1 91 ? 7.456 -3.934 4.355 1.00 94.19 91 GLY A CA 1
ATOM 672 C C . GLY A 1 91 ? 8.406 -4.154 3.195 1.00 94.19 91 GLY A C 1
ATOM 673 O O . GLY A 1 91 ? 9.603 -3.872 3.269 1.00 94.19 91 GLY A O 1
ATOM 674 N N . PHE A 1 92 ? 7.855 -4.667 2.105 1.00 95.31 92 PHE A N 1
ATOM 675 C CA . PHE A 1 92 ? 8.573 -4.778 0.846 1.00 95.31 92 PHE A CA 1
ATOM 676 C C . PHE A 1 92 ? 7.653 -4.486 -0.332 1.00 95.31 92 PHE A C 1
ATOM 678 O O . PHE A 1 92 ? 6.429 -4.587 -0.236 1.00 95.31 92 PHE A O 1
ATOM 685 N N . ILE A 1 93 ? 8.265 -4.164 -1.467 1.00 94.94 93 ILE A N 1
ATOM 686 C CA . ILE A 1 93 ? 7.606 -4.090 -2.764 1.00 94.94 93 ILE A CA 1
ATOM 687 C C . ILE A 1 93 ? 8.528 -4.663 -3.839 1.00 94.94 93 ILE A C 1
ATOM 689 O O . ILE A 1 93 ? 9.680 -4.259 -3.988 1.00 94.94 93 ILE A O 1
ATOM 693 N N . CYS A 1 94 ? 8.011 -5.630 -4.585 1.00 93.62 94 CYS A N 1
ATOM 694 C CA . CYS A 1 94 ? 8.654 -6.235 -5.739 1.00 93.62 94 CYS A CA 1
ATOM 695 C C . CYS A 1 94 ? 8.026 -5.663 -7.005 1.00 93.62 94 CYS A C 1
ATOM 697 O O . CYS A 1 94 ? 6.802 -5.640 -7.143 1.00 93.62 94 CYS A O 1
ATOM 699 N N . CYS A 1 95 ? 8.867 -5.247 -7.941 1.00 90.69 95 CYS A N 1
ATOM 700 C CA . CYS A 1 95 ? 8.494 -4.647 -9.207 1.00 90.69 95 CYS A CA 1
ATOM 701 C C . CYS A 1 95 ? 9.050 -5.465 -10.373 1.00 90.69 95 CYS A C 1
ATOM 703 O O . CYS A 1 95 ? 10.211 -5.873 -10.359 1.00 90.69 95 CYS A O 1
ATOM 705 N N . VAL A 1 96 ? 8.243 -5.638 -11.417 1.00 87.81 96 VAL A N 1
ATOM 706 C CA . VAL A 1 96 ? 8.642 -6.252 -12.688 1.00 87.81 96 VAL A CA 1
ATOM 707 C C . VAL A 1 96 ? 8.456 -5.225 -13.795 1.00 87.81 96 VAL A C 1
ATOM 709 O O . VAL A 1 96 ? 7.376 -4.653 -13.947 1.00 87.81 96 VAL A O 1
ATOM 712 N N . GLY A 1 97 ? 9.519 -4.943 -14.553 1.00 82.88 97 GLY A N 1
ATOM 713 C CA . GLY A 1 97 ? 9.470 -3.934 -15.623 1.00 82.88 97 GLY A CA 1
ATOM 714 C C . GLY A 1 97 ? 9.081 -2.534 -15.124 1.00 82.88 97 GLY A C 1
ATOM 715 O O . GLY A 1 97 ? 8.479 -1.753 -15.860 1.00 82.88 97 GLY A O 1
ATOM 716 N N . GLY A 1 98 ? 9.389 -2.246 -13.859 1.00 81.19 98 GLY A N 1
ATOM 717 C CA . GLY A 1 98 ? 9.124 -0.978 -13.184 1.00 81.19 98 GLY A CA 1
ATOM 718 C C . GLY A 1 98 ? 7.743 -0.794 -12.563 1.00 81.19 98 GLY A C 1
ATOM 719 O O . GLY A 1 98 ? 7.536 0.220 -11.902 1.00 81.19 98 GLY A O 1
ATOM 720 N N . GLY A 1 99 ? 6.825 -1.755 -12.708 1.00 87.44 99 GLY A N 1
ATOM 721 C CA . GLY A 1 99 ? 5.533 -1.744 -12.012 1.00 87.44 99 GLY A CA 1
ATOM 722 C C . GLY A 1 99 ? 5.476 -2.769 -10.870 1.00 87.44 99 GLY A C 1
ATOM 723 O O . GLY A 1 99 ? 6.068 -3.840 -11.007 1.00 87.44 99 GLY A O 1
ATOM 724 N N . PRO A 1 100 ? 4.765 -2.489 -9.764 1.00 90.69 100 PRO A N 1
ATOM 725 C CA . PRO A 1 100 ? 4.713 -3.366 -8.595 1.00 90.69 100 PRO A CA 1
ATOM 726 C C . PRO A 1 100 ? 3.854 -4.609 -8.836 1.00 90.69 100 PRO A C 1
ATOM 728 O O . PRO A 1 100 ? 2.763 -4.514 -9.383 1.00 90.69 100 PRO A O 1
ATOM 731 N N . THR A 1 101 ? 4.334 -5.778 -8.422 1.00 91.50 101 THR A N 1
ATOM 732 C CA . THR A 1 101 ? 3.663 -7.077 -8.616 1.00 91.50 101 THR A CA 1
ATOM 733 C C . THR A 1 101 ? 3.399 -7.823 -7.316 1.00 91.50 101 THR A C 1
ATOM 735 O 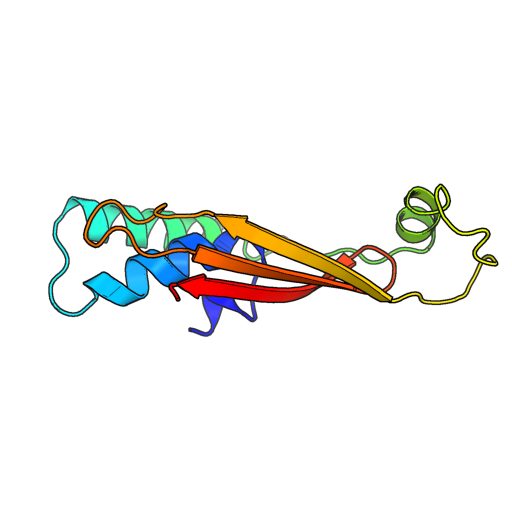O . THR A 1 101 ? 2.490 -8.642 -7.263 1.00 91.50 101 THR A O 1
ATOM 738 N N . ALA A 1 102 ? 4.192 -7.566 -6.277 1.00 93.31 102 ALA A N 1
ATOM 739 C CA . ALA A 1 102 ? 3.976 -8.108 -4.942 1.00 93.31 102 ALA A CA 1
ATOM 740 C C . ALA A 1 102 ? 4.418 -7.076 -3.910 1.00 93.31 102 ALA A C 1
ATOM 742 O O . ALA A 1 102 ? 5.369 -6.334 -4.148 1.00 93.31 102 ALA A O 1
ATOM 743 N N . TRP A 1 103 ? 3.732 -7.016 -2.779 1.00 95.06 103 TRP A N 1
ATOM 744 C CA . TRP A 1 103 ? 4.063 -6.105 -1.693 1.00 95.06 103 TRP A CA 1
ATOM 745 C C . TRP A 1 103 ? 3.512 -6.637 -0.378 1.00 95.06 103 TRP A C 1
ATOM 747 O O . TRP A 1 103 ? 2.564 -7.423 -0.355 1.00 95.06 103 TRP A O 1
ATOM 757 N N . GLU A 1 104 ? 4.085 -6.165 0.718 1.00 94.56 104 GLU A N 1
ATOM 758 C CA . GLU A 1 104 ? 3.602 -6.454 2.060 1.00 94.56 104 GLU A CA 1
ATOM 759 C C . GLU A 1 104 ? 3.894 -5.269 2.977 1.00 94.56 104 GLU A C 1
ATOM 761 O O . GLU A 1 104 ? 4.913 -4.592 2.839 1.00 94.56 104 GLU A O 1
ATOM 766 N N . SER A 1 105 ? 2.999 -5.042 3.936 1.00 93.50 105 SER A N 1
ATOM 767 C CA . SER A 1 105 ? 3.261 -4.221 5.111 1.00 93.50 105 SER A CA 1
ATOM 768 C C . SER A 1 105 ? 2.839 -5.020 6.336 1.00 93.50 105 SER A C 1
ATOM 770 O O . SER A 1 105 ? 1.687 -5.450 6.438 1.00 93.50 105 SER A O 1
ATOM 772 N N . LYS A 1 106 ? 3.788 -5.265 7.236 1.00 91.81 106 LYS A N 1
ATOM 773 C CA . LYS A 1 106 ? 3.639 -6.198 8.346 1.00 91.81 106 LYS A CA 1
ATOM 774 C C . LYS A 1 106 ? 4.257 -5.628 9.614 1.00 91.81 106 LYS A C 1
ATOM 776 O O . LYS A 1 106 ? 5.410 -5.209 9.629 1.00 91.81 106 LYS A O 1
ATOM 781 N N . LYS A 1 107 ? 3.492 -5.688 10.697 1.00 91.50 107 LYS A N 1
ATOM 782 C CA . LYS A 1 107 ? 4.002 -5.487 12.054 1.00 91.50 107 LYS A CA 1
ATOM 783 C C . LYS A 1 107 ? 4.743 -6.743 12.519 1.00 91.50 107 LYS A C 1
ATOM 785 O O . LYS A 1 107 ? 4.259 -7.851 12.273 1.00 91.50 107 LYS A O 1
ATOM 790 N N . GLN A 1 108 ? 5.932 -6.540 13.084 1.00 85.50 108 GLN A N 1
ATOM 791 C CA . GLN A 1 108 ? 6.809 -7.591 13.611 1.00 85.50 108 GLN A CA 1
ATOM 792 C C . GLN A 1 108 ? 6.380 -8.027 15.006 1.00 85.50 108 GLN A C 1
ATOM 794 O O . GLN A 1 108 ? 5.965 -7.145 15.791 1.00 85.50 108 GLN A O 1
#

Foldseek 3Di:
DCQLKPQDVVCNVLVVVLVVCVVPDDPVSVVSVVVSVVVCVVCVVPDDDADLVLLVVPVPPDVDDRPDKDKDKDKDKDALPDVVPRWIKIKMFIDISNHTDTMHIDTD

Sequence (108 aa):
MYAAVHTRPDAAFATGQLARVVQCPNEEQVAAGERVAKYLGQTATVGLQYSAAAQRRQKGADGVEPGRLFLTAFSDASWASEPEDMTSVGGFICCVGGGPTAWESKKQ

pLDDT: mean 86.13, std 12.29, range [51.25, 97.75]

Secondary structure (DSSP, 8-state):
-HIIIII-GGGHHHHHHHHHHTTS--HHHHHHHHHHHHHHHHTTT------HHHHHHTTTSS-PPTT---EEEEEEEETT--TTT---EEEEEEEETTEEEEEEEEE-